Protein AF-A0A9P7ERH2-F1 (afdb_monomer_lite)

pLDDT: mean 79.1, std 17.91, range [38.22, 98.12]

Organism: NCBI:txid1912936

Sequence (183 aa):
GGSIPGDANPWKPIPLERFTVYRVSDDQHVIIDREDRRDPEVTVPTSLLLSPRFQLANWYAAKSWRTSGPGPSTHETLEKETLDMQTPLATRVEQLLTQRGRYPGDHPDYGQRNRFECMHHSNGTYEIRDHVREFNVIVPVNLLLNEKFRLAKWYEKQLQRAHNELCERLQGGMEETNILRSL

Secondary structure (DSSP, 8-state):
-PPPTT-S-TTSPPPTTSEEEEE-SSSEEEEEESS-TTPPPEEEEHHHHT-TT--HHHHHHHHHHHHH---S---S---S-------HHHHHHHHHHHHT-PPTT--TTS--TT-EEEEEETTTEEEEEETTTTEEEEEEHHHHT-TT--HHHHHHHHHHHHHHHHHHHHHHHHHHHHHTT--

Structure (mmCIF, N/CA/C/O backbone):
data_AF-A0A9P7ERH2-F1
#
_entry.id   AF-A0A9P7ERH2-F1
#
loop_
_atom_site.group_PDB
_atom_site.id
_atom_site.type_symbol
_atom_site.label_atom_id
_atom_site.label_alt_id
_atom_site.label_comp_id
_atom_site.label_asym_id
_atom_site.label_entity_id
_atom_site.label_seq_id
_atom_site.pdbx_PDB_ins_code
_atom_site.Cartn_x
_atom_site.Cartn_y
_atom_site.Cartn_z
_atom_site.occupancy
_atom_site.B_iso_or_equiv
_atom_site.auth_seq_id
_atom_site.auth_comp_id
_atom_site.auth_asym_id
_atom_site.auth_atom_id
_atom_site.pdbx_PDB_model_num
ATOM 1 N N . GLY A 1 1 ? 8.611 15.083 -9.528 1.00 38.22 1 GLY A N 1
ATOM 2 C CA . GLY A 1 1 ? 8.099 14.239 -10.627 1.00 38.22 1 GLY A CA 1
ATOM 3 C C . GLY A 1 1 ? 9.182 14.173 -11.669 1.00 38.22 1 GLY A C 1
ATOM 4 O O . GLY A 1 1 ? 9.401 15.177 -12.325 1.00 38.22 1 GLY A O 1
ATOM 5 N N . GLY A 1 2 ? 9.938 13.076 -11.702 1.00 42.16 2 GLY A N 1
ATOM 6 C CA . GLY A 1 2 ? 11.129 12.964 -12.544 1.00 42.16 2 GLY A CA 1
ATOM 7 C C . GLY A 1 2 ? 10.798 12.580 -13.983 1.00 42.16 2 GLY A C 1
ATOM 8 O O . GLY A 1 2 ? 9.784 11.933 -14.243 1.00 42.16 2 GLY A O 1
ATOM 9 N N . SER A 1 3 ? 11.665 12.986 -14.902 1.00 46.81 3 SER A N 1
ATOM 10 C CA . SER A 1 3 ? 11.598 12.662 -16.329 1.00 46.81 3 SER A CA 1
ATOM 11 C C . SER A 1 3 ? 12.395 11.393 -16.629 1.00 46.81 3 SER A C 1
ATOM 13 O O . SER A 1 3 ? 13.421 11.147 -15.992 1.00 46.81 3 SER A O 1
ATOM 15 N N . ILE A 1 4 ? 11.958 10.592 -17.606 1.00 57.31 4 ILE A N 1
ATOM 16 C CA . ILE A 1 4 ? 12.697 9.397 -18.036 1.00 57.31 4 ILE A CA 1
ATOM 17 C C . ILE A 1 4 ? 13.608 9.755 -19.224 1.00 57.31 4 ILE A C 1
ATOM 19 O O . ILE A 1 4 ? 13.158 10.431 -20.154 1.00 57.31 4 ILE A O 1
ATOM 23 N N . PRO A 1 5 ? 14.885 9.321 -19.225 1.00 50.97 5 PRO A N 1
ATOM 24 C CA . PRO A 1 5 ? 15.784 9.528 -20.357 1.00 50.97 5 PRO A CA 1
ATOM 25 C C . PRO A 1 5 ? 15.194 8.975 -21.664 1.00 50.97 5 PRO A C 1
ATOM 27 O O . PRO A 1 5 ? 14.831 7.804 -21.725 1.00 50.97 5 PRO A O 1
ATOM 30 N N . GLY A 1 6 ? 15.134 9.806 -22.711 1.00 53.72 6 GLY A N 1
ATOM 31 C CA . GLY A 1 6 ? 14.570 9.449 -24.024 1.00 53.72 6 GLY A CA 1
ATOM 32 C C . GLY A 1 6 ? 13.244 10.139 -24.363 1.00 53.72 6 GLY A C 1
ATOM 33 O O . GLY A 1 6 ? 12.846 10.145 -25.528 1.00 53.72 6 GLY A O 1
ATOM 34 N N . ASP A 1 7 ? 12.598 10.786 -23.391 1.00 56.91 7 ASP A N 1
ATOM 35 C CA . ASP A 1 7 ? 11.356 11.520 -23.627 1.00 56.91 7 ASP A CA 1
ATOM 36 C C . ASP A 1 7 ? 11.592 12.895 -24.255 1.00 56.91 7 ASP A C 1
ATOM 38 O O . ASP A 1 7 ? 12.442 13.672 -23.825 1.00 56.91 7 ASP A O 1
ATOM 42 N N . ALA A 1 8 ? 10.759 13.245 -25.239 1.00 56.94 8 ALA A N 1
ATOM 43 C CA . ALA A 1 8 ? 10.811 14.547 -25.905 1.00 56.94 8 ALA A CA 1
ATOM 44 C C . ALA A 1 8 ? 10.359 15.722 -25.013 1.00 56.94 8 ALA A C 1
ATOM 46 O O . ALA A 1 8 ? 10.581 16.877 -25.370 1.00 56.94 8 ALA A O 1
ATOM 47 N N . ASN A 1 9 ? 9.695 15.456 -23.881 1.00 61.28 9 ASN A N 1
ATOM 48 C CA . ASN A 1 9 ? 9.238 16.492 -22.960 1.00 61.28 9 ASN A CA 1
ATOM 49 C C . ASN A 1 9 ? 9.369 16.037 -21.493 1.00 61.28 9 ASN A C 1
ATOM 51 O O . ASN A 1 9 ? 8.534 15.254 -21.036 1.00 61.28 9 ASN A O 1
ATOM 55 N N . PRO A 1 10 ? 10.344 16.572 -20.737 1.00 56.62 10 PRO A N 1
ATOM 56 C CA . PRO A 1 10 ? 10.568 16.199 -19.342 1.00 56.62 10 PRO A CA 1
ATOM 57 C C . PRO A 1 10 ? 9.419 16.596 -18.397 1.00 56.62 10 PRO A C 1
ATOM 59 O O . PRO A 1 10 ? 9.304 16.045 -17.305 1.00 56.62 10 PRO A O 1
ATOM 62 N N . TRP A 1 11 ? 8.541 17.509 -18.819 1.00 58.59 11 TRP A N 1
ATOM 63 C CA . TRP A 1 11 ? 7.434 18.039 -18.016 1.00 58.59 11 TRP A CA 1
ATOM 64 C C . TRP A 1 11 ? 6.097 17.339 -18.270 1.00 58.59 11 TRP A C 1
ATOM 66 O O . TRP A 1 11 ? 5.083 17.692 -17.664 1.00 58.59 11 TRP A O 1
ATOM 76 N N . LYS A 1 12 ? 6.059 16.367 -19.188 1.00 58.47 12 LYS A N 1
ATOM 77 C CA . LYS A 1 12 ? 4.846 15.599 -19.464 1.00 58.47 12 LYS A CA 1
ATOM 78 C C . LYS A 1 12 ? 4.637 14.587 -18.326 1.00 58.47 12 LYS A C 1
ATOM 80 O O . LYS A 1 12 ? 5.546 13.807 -18.053 1.00 58.47 12 LYS A O 1
ATOM 85 N N . PRO A 1 13 ? 3.460 14.555 -17.672 1.00 58.00 13 PRO A N 1
ATOM 86 C CA . PRO A 1 13 ? 3.148 13.507 -16.709 1.00 58.00 13 PRO A CA 1
ATOM 87 C C . PRO A 1 13 ? 3.303 12.135 -17.366 1.00 58.00 13 PRO A C 1
ATOM 89 O O . PRO A 1 13 ? 2.737 11.904 -18.438 1.00 58.00 13 PRO A O 1
ATOM 92 N N . ILE A 1 14 ? 4.053 11.239 -16.723 1.00 61.91 14 ILE A N 1
ATOM 93 C CA . ILE A 1 14 ? 4.217 9.866 -17.201 1.00 61.91 14 ILE A CA 1
ATOM 94 C C . ILE A 1 14 ? 2.838 9.193 -17.137 1.00 61.91 14 ILE A C 1
ATOM 96 O O . ILE A 1 14 ? 2.247 9.131 -16.051 1.00 61.91 14 ILE A O 1
ATOM 100 N N . PRO A 1 15 ? 2.285 8.708 -18.263 1.00 67.44 15 PRO A N 1
ATOM 101 C CA . PRO A 1 15 ? 1.017 7.996 -18.241 1.00 67.44 15 PRO A CA 1
ATOM 102 C C . PRO A 1 15 ? 1.124 6.768 -17.331 1.00 67.44 15 PRO A C 1
ATOM 104 O O . PRO A 1 15 ? 2.070 5.992 -17.455 1.00 67.44 15 PRO A O 1
ATOM 107 N N . LEU A 1 16 ? 0.128 6.547 -16.465 1.00 61.84 16 LEU A N 1
ATOM 108 C CA . LEU A 1 16 ? 0.073 5.367 -15.583 1.00 61.84 16 LEU A CA 1
ATOM 109 C C . LEU A 1 16 ? 0.163 4.036 -16.353 1.00 61.84 16 LEU A C 1
ATOM 111 O O . LEU A 1 16 ? 0.546 3.020 -15.787 1.00 61.84 16 LEU A O 1
ATOM 115 N N . GLU A 1 17 ? -0.181 4.049 -17.641 1.00 70.81 17 GLU A N 1
ATOM 116 C CA . GLU A 1 17 ? -0.191 2.882 -18.527 1.00 70.81 17 GLU A CA 1
ATOM 117 C C . GLU A 1 17 ? 1.066 2.752 -19.395 1.00 70.81 17 GLU A C 1
ATOM 119 O O . GLU A 1 17 ? 1.120 1.869 -20.253 1.00 70.81 17 GLU A O 1
ATOM 124 N N . ARG A 1 18 ? 2.067 3.625 -19.214 1.00 78.06 18 ARG A N 1
ATOM 125 C CA . ARG A 1 18 ? 3.281 3.593 -20.033 1.00 78.06 18 ARG A CA 1
ATOM 126 C C . ARG A 1 18 ? 4.011 2.269 -19.873 1.00 78.06 18 ARG A C 1
ATOM 128 O O . ARG A 1 18 ? 4.296 1.614 -20.866 1.00 78.06 18 ARG A O 1
ATOM 135 N N . PHE A 1 19 ? 4.265 1.850 -18.640 1.00 83.19 19 PHE A N 1
ATOM 136 C CA . PHE A 1 19 ? 4.932 0.581 -18.385 1.00 83.19 19 PHE A CA 1
ATOM 137 C C . PHE A 1 19 ? 3.912 -0.514 -18.106 1.00 83.19 19 PHE A C 1
ATOM 139 O O . PHE A 1 19 ? 3.033 -0.371 -17.260 1.00 83.19 19 PHE A O 1
ATOM 146 N N . THR A 1 20 ? 4.045 -1.638 -18.803 1.00 83.00 20 THR A N 1
ATOM 147 C CA . THR A 1 20 ? 3.324 -2.872 -18.479 1.00 83.00 20 THR A CA 1
ATOM 148 C C . THR A 1 20 ? 4.315 -3.909 -17.994 1.00 83.00 20 THR A C 1
ATOM 150 O O . THR A 1 20 ? 5.326 -4.141 -18.649 1.00 83.00 20 THR A O 1
ATOM 153 N N . VAL A 1 21 ? 4.002 -4.559 -16.875 1.00 87.88 21 VAL A N 1
ATOM 154 C CA . VAL A 1 21 ? 4.757 -5.711 -16.380 1.00 87.88 21 VAL A CA 1
ATOM 155 C C . VAL A 1 21 ? 3.835 -6.919 -16.339 1.00 87.88 21 VAL A C 1
ATOM 157 O O . VAL A 1 21 ? 2.752 -6.847 -15.760 1.00 87.88 21 VAL A O 1
ATOM 160 N N . TYR A 1 22 ? 4.252 -8.033 -16.933 1.00 88.00 22 TYR A N 1
ATOM 161 C CA . TYR A 1 22 ? 3.541 -9.307 -16.827 1.00 88.00 22 TYR A CA 1
ATOM 162 C C . TYR A 1 22 ? 4.512 -10.467 -16.657 1.00 88.00 22 TYR A C 1
ATOM 164 O O . TYR A 1 22 ? 5.679 -10.407 -17.038 1.00 88.00 22 TYR A O 1
ATOM 172 N N . ARG A 1 23 ? 4.025 -11.534 -16.031 1.00 91.62 23 ARG A N 1
ATOM 173 C CA . ARG A 1 23 ? 4.793 -12.751 -15.778 1.00 91.62 23 ARG A CA 1
ATOM 174 C C . ARG A 1 23 ? 4.784 -13.631 -17.029 1.00 91.62 23 ARG A C 1
ATOM 176 O O . ARG A 1 23 ? 3.718 -13.852 -17.595 1.00 91.62 23 ARG A O 1
ATOM 183 N N . VAL A 1 24 ? 5.949 -14.137 -17.434 1.00 92.44 24 VAL A N 1
ATOM 184 C CA . VAL A 1 24 ? 6.092 -15.038 -18.601 1.00 92.44 24 VAL A CA 1
ATOM 185 C C . VAL A 1 24 ? 6.497 -16.460 -18.221 1.00 92.44 24 VAL A C 1
ATOM 187 O O . VAL A 1 24 ? 6.238 -17.395 -18.971 1.00 92.44 24 VAL A O 1
ATOM 190 N N . SER A 1 25 ? 7.086 -16.639 -17.040 1.00 92.88 25 SER A N 1
ATOM 191 C CA . SER A 1 25 ? 7.422 -17.942 -16.463 1.00 92.88 25 SER A CA 1
ATOM 192 C C . SER A 1 25 ? 7.397 -17.862 -14.939 1.00 92.88 25 SER A C 1
ATOM 194 O O . SER A 1 25 ? 7.119 -16.809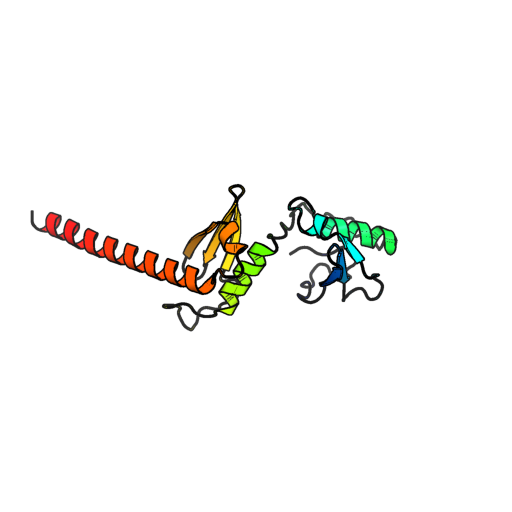 -14.352 1.00 92.88 25 SER A O 1
ATOM 196 N N . ASP A 1 26 ? 7.716 -18.967 -14.263 1.00 92.44 26 ASP A N 1
ATOM 197 C CA . ASP A 1 26 ? 7.737 -18.951 -12.808 1.00 92.44 26 ASP A CA 1
ATOM 198 C C . ASP A 1 26 ? 8.775 -17.987 -12.219 1.00 92.44 26 ASP A C 1
ATOM 200 O O . ASP A 1 26 ? 8.547 -17.377 -11.171 1.00 92.44 26 ASP A O 1
ATOM 204 N N . ASP A 1 27 ? 9.866 -17.789 -12.941 1.00 95.12 27 ASP A N 1
ATOM 205 C CA . ASP A 1 27 ? 11.068 -17.083 -12.531 1.00 95.12 27 ASP A CA 1
ATOM 206 C C . ASP A 1 27 ? 11.351 -15.815 -13.352 1.00 95.12 27 ASP A C 1
ATOM 208 O O . ASP A 1 27 ? 12.367 -15.160 -13.109 1.00 95.12 27 ASP A O 1
ATOM 212 N N . GLN A 1 28 ? 10.464 -15.426 -14.277 1.00 94.25 28 GLN A N 1
ATOM 213 C CA . GLN A 1 28 ? 10.667 -14.263 -15.145 1.00 94.25 28 GLN A CA 1
ATOM 214 C C . GLN A 1 28 ? 9.412 -13.414 -15.361 1.00 94.25 28 GLN A C 1
ATOM 216 O O . GLN A 1 28 ? 8.283 -13.901 -15.471 1.00 94.25 28 GLN A O 1
ATOM 221 N N . HIS A 1 29 ? 9.653 -12.113 -15.494 1.00 93.75 29 HIS A N 1
ATOM 222 C CA . HIS A 1 29 ? 8.680 -11.105 -15.894 1.00 93.75 29 HIS A CA 1
ATOM 223 C C . HIS A 1 29 ? 9.191 -10.352 -17.121 1.00 93.75 29 HIS A C 1
ATOM 225 O O . HIS A 1 29 ? 10.398 -10.222 -17.315 1.00 93.75 29 HIS A O 1
ATOM 231 N N . VAL A 1 30 ? 8.274 -9.842 -17.932 1.00 90.62 30 VAL A N 1
ATOM 232 C CA . VAL A 1 30 ? 8.554 -8.942 -19.051 1.00 90.62 30 VAL A CA 1
ATOM 233 C C . VAL A 1 30 ? 8.039 -7.555 -18.711 1.00 90.62 30 VAL A C 1
ATOM 235 O O . VAL A 1 30 ? 6.947 -7.410 -18.162 1.00 90.62 30 VAL A O 1
ATOM 238 N N . ILE A 1 31 ? 8.851 -6.552 -19.031 1.00 89.69 31 ILE A N 1
ATOM 239 C CA . ILE A 1 31 ? 8.532 -5.131 -18.933 1.00 89.69 31 ILE A CA 1
ATOM 240 C C . ILE A 1 31 ? 8.449 -4.572 -20.352 1.00 89.69 31 ILE A C 1
ATOM 242 O O . ILE A 1 31 ? 9.346 -4.811 -21.160 1.00 89.69 31 ILE A O 1
ATOM 246 N N . ILE A 1 32 ? 7.380 -3.833 -20.634 1.00 84.69 32 ILE A N 1
ATOM 247 C CA . ILE A 1 32 ? 7.155 -3.138 -21.904 1.00 84.69 32 ILE A CA 1
ATOM 248 C C . ILE A 1 32 ? 6.944 -1.653 -21.620 1.00 84.69 32 ILE A C 1
ATOM 250 O O . ILE A 1 32 ? 6.021 -1.319 -20.873 1.00 84.69 32 ILE A O 1
ATOM 254 N N . ASP A 1 33 ? 7.738 -0.782 -22.246 1.00 83.00 33 ASP A N 1
ATOM 255 C CA . ASP A 1 33 ? 7.422 0.642 -22.403 1.00 83.00 33 ASP A CA 1
ATOM 256 C C . ASP A 1 33 ? 6.522 0.827 -23.637 1.00 83.00 33 ASP A C 1
ATOM 258 O O . ASP A 1 33 ? 6.929 0.623 -24.777 1.00 83.00 33 ASP A O 1
ATOM 262 N N . ARG A 1 34 ? 5.257 1.188 -23.418 1.00 76.12 34 ARG A N 1
ATOM 263 C CA . ARG A 1 34 ? 4.267 1.396 -24.482 1.00 76.12 34 ARG A CA 1
ATOM 264 C C . ARG A 1 34 ? 4.446 2.716 -25.230 1.00 76.12 34 ARG A C 1
ATOM 266 O O . ARG A 1 34 ? 3.846 2.869 -26.297 1.00 76.12 34 ARG A O 1
ATOM 273 N N . GLU A 1 35 ? 5.195 3.677 -24.688 1.00 73.12 35 GLU A N 1
ATOM 274 C CA . GLU A 1 35 ? 5.476 4.933 -25.393 1.00 73.12 35 GLU A CA 1
ATOM 275 C C . GLU A 1 35 ? 6.634 4.775 -26.387 1.00 73.12 35 GLU A C 1
ATOM 277 O O . GLU A 1 35 ? 6.567 5.357 -27.475 1.00 73.12 35 GLU A O 1
ATOM 282 N N . ASP A 1 36 ? 7.640 3.944 -26.093 1.00 68.81 36 ASP A N 1
ATOM 283 C CA . ASP A 1 36 ? 8.718 3.658 -27.044 1.00 68.81 36 ASP A CA 1
ATOM 284 C C . ASP A 1 36 ? 8.438 2.389 -27.860 1.00 68.81 36 ASP A C 1
ATOM 286 O O . ASP A 1 36 ? 8.794 1.272 -27.503 1.00 68.81 36 ASP A O 1
ATOM 290 N N . ARG A 1 37 ? 7.840 2.575 -29.043 1.00 60.94 37 ARG A N 1
ATOM 291 C CA . ARG A 1 37 ? 7.555 1.490 -30.006 1.00 60.94 37 ARG A CA 1
ATOM 292 C C . ARG A 1 37 ? 8.795 0.727 -30.489 1.00 60.94 37 ARG A C 1
ATOM 294 O O . ARG A 1 37 ? 8.641 -0.262 -31.204 1.00 60.94 37 ARG A O 1
ATOM 301 N N . ARG A 1 38 ? 10.001 1.221 -30.197 1.00 62.97 38 ARG A N 1
ATOM 302 C CA . ARG A 1 38 ? 11.270 0.573 -30.549 1.00 62.97 38 ARG A CA 1
ATOM 303 C C . ARG A 1 38 ? 11.846 -0.240 -29.396 1.00 62.97 38 ARG A C 1
ATOM 305 O O . ARG A 1 38 ? 12.837 -0.932 -29.618 1.00 62.97 38 ARG A O 1
ATOM 312 N N . ASP A 1 39 ? 11.260 -0.152 -28.205 1.00 66.69 39 ASP A N 1
ATOM 313 C CA . ASP A 1 39 ? 11.778 -0.832 -27.028 1.00 66.69 39 ASP A CA 1
ATOM 314 C C . ASP A 1 39 ? 11.490 -2.338 -27.132 1.00 66.69 39 ASP A C 1
ATOM 316 O O . ASP A 1 39 ? 10.325 -2.740 -27.250 1.00 66.69 39 ASP A O 1
ATOM 320 N N . PRO A 1 40 ? 12.523 -3.197 -27.164 1.00 69.62 40 PRO A N 1
ATOM 321 C CA . PRO A 1 40 ? 12.310 -4.635 -27.126 1.00 69.62 40 PRO A CA 1
ATOM 322 C C . PRO A 1 40 ? 11.672 -5.042 -25.795 1.00 69.62 40 PRO A C 1
ATOM 324 O O . PRO A 1 40 ? 11.993 -4.486 -24.751 1.00 69.62 40 PRO A O 1
ATOM 327 N N . GLU A 1 41 ? 10.822 -6.070 -25.808 1.00 83.56 41 GLU A N 1
ATOM 328 C CA . GLU A 1 41 ? 10.298 -6.672 -24.578 1.00 83.56 41 GLU A CA 1
ATOM 329 C C . GLU A 1 41 ? 11.450 -7.044 -23.628 1.00 83.56 41 GLU A C 1
ATOM 331 O O . GLU A 1 41 ? 12.309 -7.877 -23.941 1.00 83.56 41 GLU A O 1
ATOM 336 N N . VAL A 1 42 ? 11.495 -6.408 -22.454 1.00 87.69 42 VAL A N 1
ATOM 337 C CA . VAL A 1 42 ? 12.622 -6.544 -21.536 1.00 87.69 42 VAL A CA 1
ATOM 338 C C . VAL A 1 42 ? 12.313 -7.592 -20.474 1.00 87.69 42 VAL A C 1
ATOM 340 O O . VAL A 1 42 ? 11.570 -7.338 -19.528 1.00 87.69 42 VAL A O 1
ATOM 343 N N . THR A 1 43 ? 12.962 -8.754 -20.557 1.00 90.81 43 THR A N 1
ATOM 344 C CA . THR A 1 43 ? 12.851 -9.784 -19.513 1.00 90.81 43 THR A CA 1
ATOM 345 C C . THR A 1 43 ? 13.702 -9.451 -18.282 1.00 90.81 43 THR A C 1
ATOM 347 O O . THR A 1 43 ? 14.886 -9.102 -18.406 1.00 90.81 43 THR A O 1
ATOM 350 N N . VAL A 1 44 ? 13.115 -9.608 -17.094 1.00 93.12 44 VAL A N 1
ATOM 351 C CA . VAL A 1 44 ? 13.739 -9.464 -15.773 1.00 93.12 44 VAL A CA 1
ATOM 352 C C . VAL A 1 44 ? 13.438 -10.694 -14.896 1.00 93.12 44 VAL A C 1
ATOM 354 O O . VAL A 1 44 ? 12.288 -11.134 -14.820 1.00 93.12 44 VAL A O 1
ATOM 357 N N . PRO A 1 45 ? 14.443 -11.270 -14.209 1.00 94.25 45 PRO A N 1
ATOM 358 C CA . PRO A 1 45 ? 14.215 -12.337 -13.242 1.00 94.25 45 PRO A CA 1
ATOM 359 C C . PRO A 1 45 ? 13.337 -11.891 -12.067 1.00 94.25 45 PRO A C 1
ATOM 361 O O . PRO A 1 45 ? 13.562 -10.834 -11.473 1.00 94.25 45 PRO A O 1
ATOM 364 N N . THR A 1 46 ? 12.400 -12.745 -11.658 1.00 90.62 46 THR A N 1
ATOM 365 C CA . THR A 1 46 ? 11.540 -12.528 -10.483 1.00 90.62 46 THR A CA 1
ATOM 366 C C . THR A 1 46 ? 12.364 -12.301 -9.214 1.00 90.62 46 THR A C 1
ATOM 368 O O . THR A 1 46 ? 12.016 -11.458 -8.395 1.00 90.62 46 THR A O 1
ATOM 371 N N . SER A 1 47 ? 13.498 -12.990 -9.063 1.00 91.69 47 SER A N 1
ATOM 372 C CA . SER A 1 47 ? 14.390 -12.831 -7.906 1.00 91.69 47 SER A CA 1
ATOM 373 C C . SER A 1 47 ? 14.950 -11.412 -7.757 1.00 91.69 47 SER A C 1
ATOM 375 O O . SER A 1 47 ? 15.143 -10.953 -6.633 1.00 91.69 47 SER A O 1
ATOM 377 N N . LEU A 1 48 ? 15.171 -10.695 -8.866 1.00 89.94 48 LEU A N 1
ATOM 378 C CA . LEU A 1 48 ? 15.581 -9.292 -8.826 1.00 89.94 48 LEU A CA 1
ATOM 379 C C . LEU A 1 48 ? 14.417 -8.397 -8.409 1.00 89.94 48 LEU A C 1
ATOM 381 O O . LEU A 1 48 ? 14.601 -7.554 -7.540 1.00 89.94 48 LEU A O 1
ATOM 385 N N . LEU A 1 49 ? 13.214 -8.621 -8.946 1.00 86.88 49 LEU A N 1
ATOM 386 C CA . LEU A 1 49 ? 12.019 -7.856 -8.564 1.00 86.88 49 LEU A CA 1
ATOM 387 C C . LEU A 1 49 ? 11.648 -8.013 -7.084 1.00 86.88 49 LEU A C 1
ATOM 389 O O . LEU A 1 49 ? 11.097 -7.094 -6.485 1.00 86.88 49 LEU A O 1
ATOM 393 N N . LEU A 1 50 ? 11.963 -9.163 -6.487 1.00 82.38 50 LEU A N 1
ATOM 394 C CA . LEU A 1 50 ? 11.752 -9.418 -5.061 1.00 82.38 50 LEU A CA 1
ATOM 395 C C . LEU A 1 50 ? 12.851 -8.827 -4.167 1.00 82.38 50 LEU A C 1
ATOM 397 O O . LEU A 1 50 ? 12.693 -8.802 -2.947 1.00 82.38 50 LEU A O 1
ATOM 401 N N . SER A 1 51 ? 13.966 -8.365 -4.737 1.00 84.06 51 SER A N 1
ATOM 402 C CA . SER A 1 51 ? 15.064 -7.778 -3.976 1.00 84.06 51 SER A CA 1
ATOM 403 C C . SER A 1 51 ? 14.780 -6.301 -3.681 1.00 84.06 51 SER A C 1
ATOM 405 O O . SER A 1 51 ? 14.750 -5.495 -4.610 1.00 84.06 51 SER A O 1
ATOM 407 N N . PRO A 1 52 ? 14.692 -5.877 -2.405 1.00 78.75 52 PRO A N 1
ATOM 408 C CA . PRO A 1 52 ? 14.471 -4.469 -2.057 1.00 78.75 52 PRO A CA 1
ATOM 409 C C . PRO A 1 52 ? 15.615 -3.544 -2.490 1.00 78.75 52 PRO A C 1
ATOM 411 O O . PRO A 1 52 ? 15.467 -2.329 -2.516 1.00 78.75 52 PRO A O 1
ATOM 414 N N . ARG A 1 53 ? 16.788 -4.112 -2.796 1.00 80.31 53 ARG A N 1
ATOM 415 C CA . ARG A 1 53 ? 17.959 -3.364 -3.277 1.00 80.31 53 ARG A CA 1
ATOM 416 C C . ARG A 1 53 ? 17.969 -3.199 -4.794 1.00 80.31 53 ARG A C 1
ATOM 418 O O . ARG A 1 53 ? 18.844 -2.516 -5.321 1.00 80.31 53 ARG A O 1
ATOM 425 N N . PHE A 1 54 ? 17.058 -3.857 -5.504 1.00 84.75 54 PHE A N 1
ATOM 426 C CA . PHE A 1 54 ? 16.998 -3.789 -6.951 1.00 84.75 54 PHE A CA 1
ATOM 427 C C . PHE A 1 54 ? 16.275 -2.518 -7.396 1.00 84.75 54 PHE A C 1
ATOM 429 O O . PHE A 1 54 ? 15.062 -2.377 -7.268 1.00 84.75 54 PHE A O 1
ATOM 436 N N . GLN A 1 55 ? 17.040 -1.580 -7.948 1.00 80.62 55 GLN A N 1
ATOM 437 C CA . GLN A 1 55 ? 16.517 -0.329 -8.487 1.00 80.62 55 GLN A CA 1
ATOM 438 C C . GLN A 1 55 ? 16.057 -0.552 -9.928 1.00 80.62 55 GLN A C 1
ATOM 440 O O . GLN A 1 55 ? 16.810 -0.310 -10.874 1.00 80.62 55 GLN A O 1
ATOM 445 N N . LEU A 1 56 ? 14.827 -1.048 -10.090 1.00 83.69 56 LEU A N 1
ATOM 446 C CA . LEU A 1 56 ? 14.291 -1.441 -11.394 1.00 83.69 56 LEU A CA 1
ATOM 447 C C . LEU A 1 56 ? 14.381 -0.316 -12.437 1.00 83.69 56 LEU A C 1
ATOM 449 O O . LEU A 1 56 ? 14.794 -0.585 -13.558 1.00 83.69 56 LEU A O 1
ATOM 453 N N . ALA A 1 57 ? 14.069 0.929 -12.065 1.00 78.62 57 ALA A N 1
ATOM 454 C CA . ALA A 1 57 ? 14.154 2.076 -12.972 1.00 78.62 57 ALA A CA 1
ATOM 455 C C . ALA A 1 57 ? 15.581 2.290 -13.514 1.00 78.62 57 ALA A C 1
ATOM 457 O O . ALA A 1 57 ? 15.776 2.415 -14.720 1.00 78.62 57 ALA A O 1
ATOM 458 N N . ASN A 1 58 ? 16.592 2.242 -12.638 1.00 79.06 58 ASN A N 1
ATOM 459 C CA . ASN A 1 58 ? 17.997 2.398 -13.028 1.00 79.06 58 ASN A CA 1
ATOM 460 C C . ASN A 1 58 ? 18.483 1.229 -13.886 1.00 79.06 58 ASN A C 1
ATOM 462 O O . ASN A 1 58 ? 19.198 1.427 -14.867 1.00 79.06 58 ASN A O 1
ATOM 466 N N . TRP A 1 59 ? 18.078 0.007 -13.535 1.00 86.38 59 TRP A N 1
ATOM 467 C CA . TRP A 1 59 ? 18.382 -1.174 -14.334 1.00 86.38 59 TRP A 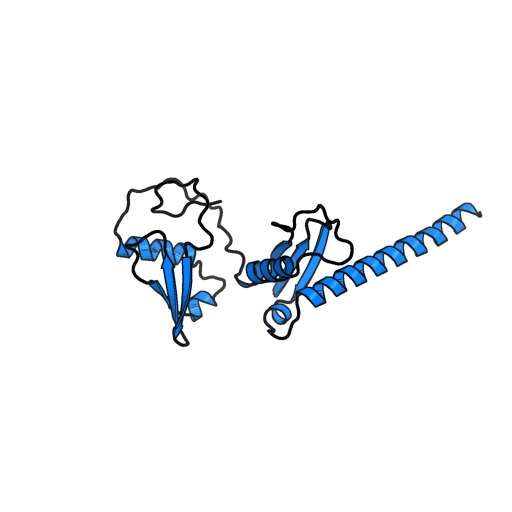CA 1
ATOM 468 C C . TRP A 1 59 ? 17.746 -1.095 -15.726 1.00 86.38 59 TRP A C 1
ATOM 470 O O . TRP A 1 59 ? 18.423 -1.380 -16.713 1.00 86.38 59 TRP A O 1
ATOM 480 N N . TYR A 1 60 ? 16.479 -0.680 -15.805 1.00 84.38 60 TYR A N 1
ATOM 481 C CA . TYR A 1 60 ? 15.742 -0.534 -17.056 1.00 84.38 60 TYR A CA 1
ATOM 482 C C . TYR A 1 60 ? 16.395 0.526 -17.941 1.00 84.38 60 TYR A C 1
ATOM 484 O O . TYR A 1 60 ? 16.798 0.210 -19.052 1.00 84.38 60 TYR A O 1
ATOM 492 N N . ALA A 1 61 ? 16.640 1.728 -17.411 1.00 77.06 61 ALA A N 1
ATOM 493 C CA . ALA A 1 61 ? 17.319 2.803 -18.135 1.00 77.06 61 ALA A CA 1
ATOM 494 C C . ALA A 1 61 ? 18.702 2.372 -18.657 1.00 77.06 61 ALA A C 1
ATOM 496 O O . ALA A 1 61 ? 19.039 2.606 -19.818 1.00 77.06 61 ALA A O 1
ATOM 497 N N . ALA A 1 62 ? 19.494 1.679 -17.830 1.00 79.31 62 ALA A N 1
ATOM 498 C CA . ALA A 1 62 ? 20.793 1.153 -18.242 1.00 79.31 62 ALA A CA 1
ATOM 499 C C . ALA A 1 62 ? 20.681 0.071 -19.329 1.00 79.31 62 ALA A C 1
ATOM 501 O O . ALA A 1 62 ? 21.582 -0.061 -20.161 1.00 79.31 62 ALA A O 1
ATOM 502 N N . LYS A 1 63 ? 19.602 -0.720 -19.323 1.00 80.50 63 LYS A N 1
ATOM 503 C CA . LYS A 1 63 ? 19.342 -1.755 -20.327 1.00 80.50 63 LYS A CA 1
ATOM 504 C C . LYS A 1 63 ? 18.866 -1.141 -21.644 1.00 80.50 63 LYS A C 1
ATOM 506 O O . LYS A 1 63 ? 19.476 -1.449 -22.665 1.00 80.50 63 LYS A O 1
ATOM 511 N N . SER A 1 64 ? 17.908 -0.214 -21.606 1.00 73.44 64 SER A N 1
ATOM 512 C CA . SER A 1 64 ? 17.414 0.531 -22.772 1.00 73.44 64 SER A CA 1
ATOM 513 C C . SER A 1 64 ? 18.529 1.335 -23.456 1.00 73.44 64 SER A C 1
ATOM 515 O O . SER A 1 64 ? 18.623 1.351 -24.681 1.00 73.44 64 SER A O 1
ATOM 517 N N . TRP A 1 65 ? 19.459 1.916 -22.685 1.00 70.75 65 TRP A N 1
ATOM 518 C CA . TRP A 1 65 ? 20.647 2.587 -23.234 1.00 70.75 65 TRP A CA 1
ATOM 519 C C . TRP A 1 65 ? 21.538 1.650 -24.065 1.00 70.75 65 TRP A C 1
ATOM 521 O O . TRP A 1 65 ? 22.085 2.037 -25.097 1.00 70.75 65 TRP A O 1
ATOM 531 N N . ARG A 1 66 ? 21.703 0.397 -23.623 1.00 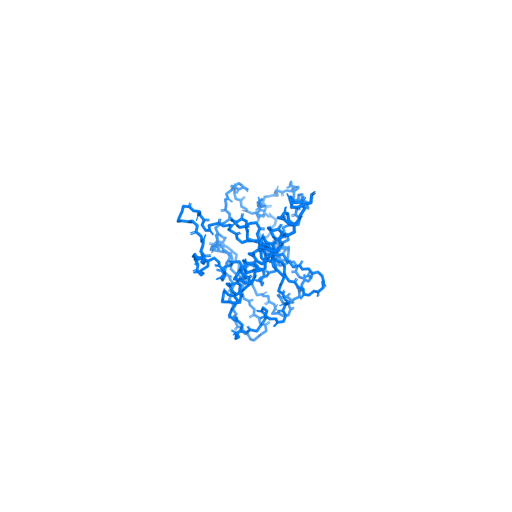71.12 66 ARG A N 1
ATOM 532 C CA . ARG A 1 66 ? 22.546 -0.589 -24.318 1.00 71.12 66 ARG A CA 1
ATOM 533 C C . ARG A 1 66 ? 21.899 -1.114 -25.596 1.00 71.12 66 ARG A C 1
ATOM 535 O O . ARG A 1 66 ? 22.627 -1.462 -26.519 1.00 71.12 66 ARG A O 1
ATOM 542 N N . THR A 1 67 ? 20.571 -1.202 -25.640 1.00 68.69 67 THR A N 1
ATOM 543 C CA . THR A 1 67 ? 19.827 -1.721 -26.797 1.00 68.69 67 THR A CA 1
ATOM 544 C C . THR A 1 67 ? 19.582 -0.664 -27.868 1.00 68.69 67 THR A C 1
ATOM 546 O O . THR A 1 67 ? 19.671 -0.985 -29.049 1.00 68.69 67 THR A O 1
ATOM 549 N N . SER A 1 68 ? 19.327 0.587 -27.480 1.00 65.12 68 SER A N 1
ATOM 550 C CA . SER A 1 68 ? 18.936 1.656 -28.413 1.00 65.12 68 SER A CA 1
ATOM 551 C C . SER A 1 68 ? 20.094 2.577 -28.832 1.00 65.12 68 SER A C 1
ATOM 553 O O . SER A 1 68 ? 19.923 3.420 -29.713 1.00 65.12 68 SER A O 1
ATOM 555 N N . GLY A 1 69 ? 21.284 2.399 -28.242 1.00 58.88 69 GLY A N 1
ATOM 556 C CA . GLY A 1 69 ? 22.438 3.284 -28.427 1.00 58.88 69 GLY A CA 1
ATOM 557 C C . GLY A 1 69 ? 22.303 4.603 -27.648 1.00 58.88 69 GLY A C 1
ATOM 558 O O . GLY A 1 69 ? 21.271 4.853 -27.023 1.00 58.88 69 GLY A O 1
ATOM 559 N N . PRO A 1 70 ? 23.339 5.463 -27.650 1.00 56.62 70 PRO A N 1
ATOM 560 C CA . PRO A 1 70 ? 23.277 6.760 -26.985 1.00 56.62 70 PRO A CA 1
ATOM 561 C C . PRO A 1 70 ? 22.246 7.658 -27.684 1.00 56.62 70 PRO A C 1
ATOM 563 O O . PRO A 1 70 ? 22.506 8.211 -28.752 1.00 56.62 70 PRO A O 1
ATOM 566 N N . GLY A 1 71 ? 21.059 7.791 -27.090 1.00 54.97 71 GLY A N 1
ATOM 567 C CA . GLY A 1 71 ? 20.080 8.806 -27.479 1.00 54.97 71 GLY A CA 1
ATOM 568 C C . GLY A 1 71 ? 20.600 10.224 -27.195 1.00 54.97 71 GLY A C 1
ATOM 569 O O . GLY A 1 71 ? 21.593 10.370 -26.475 1.00 54.97 71 GLY A O 1
ATOM 570 N N . PRO A 1 72 ? 19.957 11.277 -27.745 1.00 48.84 72 PRO A N 1
ATOM 571 C CA . PRO A 1 72 ? 20.356 12.655 -27.495 1.00 48.84 72 PRO A CA 1
ATOM 572 C C . PRO A 1 72 ? 20.389 12.900 -25.989 1.00 48.84 72 PRO A C 1
ATOM 574 O O . PRO A 1 72 ? 19.393 12.790 -25.279 1.00 48.84 72 PRO A O 1
ATOM 577 N N . SER A 1 73 ? 21.598 13.147 -25.517 1.00 48.22 73 SER A N 1
ATOM 578 C CA . SER A 1 73 ? 21.972 13.226 -24.122 1.00 48.22 73 SER A CA 1
ATOM 579 C C . SER A 1 73 ? 21.298 14.411 -23.441 1.00 48.22 73 SER A C 1
ATOM 581 O O . SER A 1 73 ? 21.766 15.539 -23.571 1.00 48.22 73 SER A O 1
ATOM 583 N N . THR A 1 74 ? 20.282 14.157 -22.621 1.00 45.94 74 THR A N 1
ATOM 584 C CA . THR A 1 74 ? 20.017 15.000 -21.450 1.00 45.94 74 THR A CA 1
ATOM 585 C C . THR A 1 74 ? 20.898 14.487 -20.318 1.00 45.94 74 THR A C 1
ATOM 587 O O . THR A 1 74 ? 20.468 13.765 -19.425 1.00 45.94 74 THR A O 1
ATOM 590 N N . HIS A 1 75 ? 22.183 14.829 -20.415 1.00 41.28 75 HIS A N 1
ATOM 591 C CA . HIS A 1 75 ? 23.177 14.666 -19.352 1.00 41.28 75 HIS A CA 1
ATOM 592 C C . HIS A 1 75 ? 23.035 15.760 -18.273 1.00 41.28 75 HIS A C 1
ATOM 594 O O . HIS A 1 75 ? 23.940 15.957 -17.464 1.00 41.28 75 HIS A O 1
ATOM 600 N N . GLU A 1 76 ? 21.913 16.483 -18.266 1.00 42.88 76 GLU A N 1
ATOM 601 C CA . GLU A 1 76 ? 21.518 17.363 -17.178 1.00 42.88 76 GLU A CA 1
ATOM 602 C C . GLU A 1 76 ? 20.875 16.511 -16.096 1.00 42.88 76 GLU A C 1
ATOM 604 O O . GLU A 1 76 ? 19.718 16.114 -16.176 1.00 42.88 76 GLU A O 1
ATOM 609 N N . THR A 1 77 ? 21.707 16.195 -15.108 1.00 44.25 77 THR A N 1
ATOM 610 C CA . THR A 1 77 ? 21.305 16.226 -13.708 1.00 44.25 77 THR A CA 1
ATOM 611 C C . THR A 1 77 ? 19.940 15.581 -13.452 1.00 44.25 77 THR A C 1
ATOM 613 O O . THR A 1 77 ? 18.970 16.242 -13.092 1.00 44.25 77 THR A O 1
ATOM 616 N N . LEU A 1 78 ? 19.894 14.245 -13.524 1.00 43.31 78 LEU A N 1
ATOM 617 C CA . LEU A 1 78 ? 19.125 13.496 -12.529 1.00 43.31 78 LEU A CA 1
ATOM 618 C C . LEU A 1 78 ? 19.744 13.860 -11.174 1.00 43.31 78 LEU A C 1
ATOM 620 O O . LEU A 1 78 ? 20.602 13.153 -10.637 1.00 43.31 78 LEU A O 1
ATOM 624 N N . GLU A 1 79 ? 19.387 15.043 -10.669 1.00 42.81 79 GLU A N 1
ATOM 625 C CA . GLU A 1 79 ? 19.517 15.339 -9.262 1.00 42.81 79 GLU A CA 1
ATOM 626 C C . GLU A 1 79 ? 18.900 14.154 -8.541 1.00 42.81 79 GLU A C 1
ATOM 628 O O . GLU A 1 79 ? 17.846 13.637 -8.913 1.00 42.81 79 GLU A O 1
ATOM 633 N N . LYS A 1 80 ? 19.661 13.683 -7.563 1.00 41.84 80 LYS A N 1
ATOM 634 C CA . LYS A 1 80 ? 19.393 12.574 -6.659 1.00 41.84 80 LYS A CA 1
ATOM 635 C C . LYS A 1 80 ? 18.135 12.811 -5.811 1.00 41.84 80 LYS A C 1
ATOM 637 O O . LYS A 1 80 ? 18.148 12.560 -4.612 1.00 41.84 80 LYS A O 1
ATOM 642 N N . GLU A 1 81 ? 17.022 13.216 -6.396 1.00 38.69 81 GLU A N 1
ATOM 643 C CA . GLU A 1 81 ? 15.764 12.655 -5.955 1.00 38.69 81 GLU A CA 1
ATOM 644 C C . GLU A 1 81 ? 15.817 11.206 -6.417 1.00 38.69 81 GLU A C 1
ATOM 646 O O . GLU A 1 81 ? 15.420 10.850 -7.526 1.00 38.69 81 GLU A O 1
ATOM 651 N N . THR A 1 82 ? 16.401 10.348 -5.576 1.00 38.28 82 THR A N 1
ATOM 652 C CA . THR A 1 82 ? 15.979 8.957 -5.547 1.00 38.28 82 THR A CA 1
ATOM 653 C C . THR A 1 82 ? 14.465 9.025 -5.480 1.00 38.28 82 THR A C 1
ATOM 655 O O . THR A 1 82 ? 13.913 9.308 -4.419 1.00 38.28 82 THR A O 1
ATOM 658 N N . LEU A 1 83 ? 13.812 8.860 -6.633 1.00 40.81 83 LEU A N 1
ATOM 659 C CA . LEU A 1 83 ? 12.436 8.426 -6.705 1.00 40.81 83 LEU A CA 1
ATOM 660 C C . LEU A 1 83 ? 12.486 7.100 -5.974 1.00 40.81 83 LEU A C 1
ATOM 662 O O . LEU A 1 83 ? 12.871 6.078 -6.548 1.00 40.81 83 LEU A O 1
ATOM 666 N N . ASP A 1 84 ? 12.271 7.169 -4.663 1.00 42.16 84 ASP A N 1
ATOM 667 C CA . ASP A 1 84 ? 12.090 6.000 -3.847 1.00 42.16 84 ASP A CA 1
ATOM 668 C C . ASP A 1 84 ? 10.851 5.396 -4.471 1.00 42.16 84 ASP A C 1
ATOM 670 O O . ASP A 1 84 ? 9.750 5.944 -4.361 1.00 42.16 84 ASP A O 1
ATOM 674 N N . MET A 1 85 ? 11.062 4.383 -5.314 1.00 43.66 85 MET A N 1
ATOM 675 C CA . MET A 1 85 ? 9.960 3.596 -5.804 1.00 43.66 85 MET A CA 1
ATOM 676 C C . MET A 1 85 ? 9.412 2.996 -4.529 1.00 43.66 85 MET A C 1
ATOM 678 O O . MET A 1 85 ? 9.953 2.001 -4.038 1.00 43.66 85 MET A O 1
ATOM 682 N N . GLN A 1 86 ? 8.404 3.671 -3.961 1.00 54.94 86 GLN A N 1
ATOM 683 C CA . GLN A 1 86 ? 7.607 3.156 -2.871 1.00 54.94 86 GLN A CA 1
ATOM 684 C C . GLN A 1 86 ? 7.409 1.687 -3.190 1.00 54.94 86 GLN A C 1
ATOM 686 O O . GLN A 1 86 ? 7.155 1.318 -4.345 1.00 54.94 86 GLN A O 1
ATOM 691 N N . THR A 1 87 ? 7.648 0.834 -2.202 1.00 70.00 87 THR A N 1
ATOM 692 C CA . THR A 1 87 ? 7.625 -0.598 -2.467 1.00 70.00 87 THR A CA 1
ATOM 693 C C . THR A 1 87 ? 6.297 -0.933 -3.162 1.00 70.00 87 THR A C 1
ATOM 695 O O . THR A 1 87 ? 5.268 -0.341 -2.821 1.00 70.00 87 THR A O 1
ATOM 698 N N . PRO A 1 88 ? 6.259 -1.873 -4.123 1.00 81.00 88 PRO A N 1
ATOM 699 C CA . PRO A 1 88 ? 5.009 -2.247 -4.792 1.00 81.00 88 PRO A CA 1
ATOM 700 C C . PRO A 1 88 ? 3.869 -2.551 -3.805 1.00 81.00 88 PRO A C 1
ATOM 702 O O . PRO A 1 88 ? 2.691 -2.381 -4.113 1.00 81.00 88 PRO A O 1
ATOM 705 N N . LEU A 1 89 ? 4.235 -2.963 -2.588 1.00 86.12 89 LEU A N 1
ATOM 706 C CA . LEU A 1 89 ? 3.332 -3.170 -1.472 1.00 86.12 89 LEU A CA 1
ATOM 707 C C . LEU A 1 89 ? 2.728 -1.868 -0.908 1.00 86.12 89 LEU A C 1
ATOM 709 O O . LEU A 1 89 ? 1.524 -1.853 -0.676 1.00 86.12 89 LEU A O 1
ATOM 713 N N . ALA A 1 90 ? 3.500 -0.789 -0.730 1.00 90.31 90 ALA A N 1
ATOM 714 C CA . ALA A 1 90 ? 2.983 0.525 -0.319 1.00 90.31 90 ALA A CA 1
ATOM 715 C C . ALA A 1 90 ? 1.966 1.069 -1.331 1.00 90.31 90 ALA A C 1
ATOM 717 O O . ALA A 1 90 ? 0.827 1.362 -0.966 1.00 90.31 90 ALA A O 1
ATOM 718 N N . THR A 1 91 ? 2.318 1.085 -2.619 1.00 87.44 91 THR A N 1
ATOM 719 C CA . THR A 1 91 ? 1.391 1.514 -3.678 1.00 87.44 91 THR A CA 1
ATOM 720 C C . THR A 1 91 ? 0.132 0.645 -3.694 1.00 87.44 91 THR A C 1
ATOM 722 O O . THR A 1 91 ? -0.986 1.138 -3.853 1.00 87.44 91 THR A O 1
ATOM 725 N N . ARG A 1 92 ? 0.274 -0.670 -3.476 1.00 90.69 92 ARG A N 1
ATOM 726 C CA . ARG A 1 92 ? -0.873 -1.579 -3.395 1.00 90.69 92 ARG A CA 1
ATOM 727 C C . ARG A 1 92 ? -1.770 -1.286 -2.190 1.00 90.69 92 ARG A C 1
ATOM 729 O O . ARG A 1 92 ? -2.991 -1.374 -2.323 1.00 90.69 92 ARG A O 1
ATOM 736 N N . VAL A 1 93 ? -1.195 -0.947 -1.037 1.00 95.00 93 VAL A N 1
ATOM 737 C CA . VAL A 1 93 ? -1.931 -0.532 0.168 1.00 95.00 93 VAL A CA 1
ATOM 738 C C . VAL A 1 93 ? -2.763 0.713 -0.123 1.00 95.00 93 VAL A C 1
ATOM 740 O O . VAL A 1 93 ? -3.978 0.686 0.080 1.00 95.00 93 VAL A O 1
ATOM 743 N N . GLU A 1 94 ? -2.142 1.759 -0.670 1.00 94.56 94 GLU A N 1
ATOM 744 C CA . GLU A 1 94 ? -2.814 3.015 -1.027 1.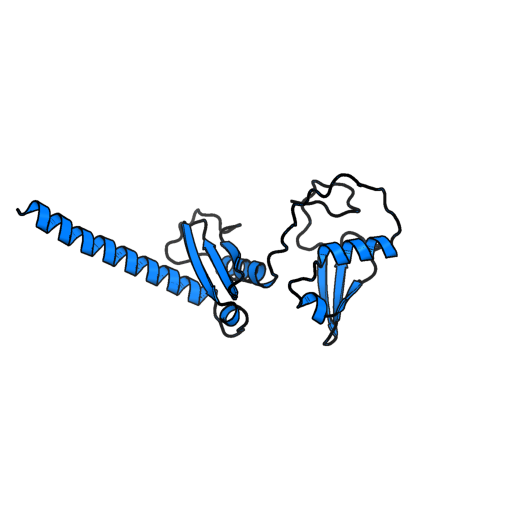00 94.56 94 GLU A CA 1
ATOM 745 C C . GLU A 1 94 ? -3.968 2.776 -2.010 1.00 94.56 94 GLU A C 1
ATOM 747 O O . GLU A 1 94 ? -5.082 3.264 -1.803 1.00 94.56 94 GLU A O 1
ATOM 752 N N . GLN A 1 95 ? -3.746 1.953 -3.041 1.00 91.44 95 GLN A N 1
ATOM 753 C CA . GLN A 1 95 ? -4.777 1.583 -4.012 1.00 91.44 95 GLN A CA 1
ATOM 754 C C . GLN A 1 95 ? -5.954 0.846 -3.370 1.00 91.44 95 GLN A C 1
ATOM 756 O O . GLN A 1 95 ? -7.104 1.165 -3.661 1.00 91.44 95 GLN A O 1
ATOM 761 N N . LEU A 1 96 ? -5.693 -0.140 -2.507 1.00 94.19 96 LEU A N 1
ATOM 762 C CA . LEU A 1 96 ? -6.744 -0.936 -1.867 1.00 94.19 96 LEU A CA 1
ATOM 763 C C . LEU A 1 96 ? -7.605 -0.096 -0.918 1.00 94.19 96 LEU A C 1
ATOM 765 O O . LEU A 1 96 ? -8.823 -0.286 -0.868 1.00 94.19 96 LEU A O 1
ATOM 769 N N . LEU A 1 97 ? -6.989 0.829 -0.180 1.00 95.94 97 LEU A N 1
ATOM 770 C CA . LEU A 1 97 ? -7.704 1.762 0.690 1.00 95.94 97 LEU A CA 1
ATOM 771 C C . LEU A 1 97 ? -8.493 2.789 -0.132 1.00 95.94 97 LEU A C 1
ATOM 773 O O . LEU A 1 97 ? -9.667 3.025 0.141 1.00 95.94 97 LEU A O 1
ATOM 777 N N . THR A 1 98 ? -7.905 3.323 -1.204 1.00 93.44 98 THR A N 1
ATOM 778 C CA . THR A 1 98 ? -8.587 4.258 -2.114 1.00 93.44 98 THR A CA 1
ATOM 779 C C . THR A 1 98 ? -9.774 3.596 -2.823 1.00 93.44 98 THR A C 1
ATOM 781 O O . THR A 1 98 ? -10.848 4.186 -2.928 1.00 93.44 98 THR A O 1
ATOM 784 N N . GLN A 1 99 ? -9.629 2.341 -3.265 1.00 92.25 99 GLN A N 1
ATOM 785 C CA . GLN A 1 99 ? -10.680 1.582 -3.953 1.00 92.25 99 GLN A CA 1
ATOM 786 C C . GLN A 1 99 ? -11.892 1.306 -3.053 1.00 92.25 99 GLN A C 1
ATOM 788 O O . GLN A 1 99 ? -13.015 1.203 -3.548 1.00 92.25 99 GLN A O 1
ATOM 793 N N . ARG A 1 100 ? -11.694 1.208 -1.731 1.00 93.12 100 ARG A N 1
ATOM 794 C CA . ARG A 1 100 ? -12.801 1.087 -0.770 1.00 93.12 100 ARG A CA 1
ATOM 795 C C . ARG A 1 100 ? -13.727 2.311 -0.798 1.00 93.12 100 ARG A C 1
ATOM 797 O O . ARG A 1 100 ? -14.898 2.177 -0.423 1.00 93.12 100 ARG A O 1
ATOM 804 N N . GLY A 1 101 ? -13.228 3.463 -1.245 1.00 89.31 101 GLY A N 1
ATOM 805 C CA . GLY A 1 101 ? -13.955 4.723 -1.297 1.00 89.31 101 GLY A CA 1
ATOM 806 C C . GLY A 1 101 ? -14.087 5.348 0.088 1.00 89.31 101 GLY A C 1
ATOM 807 O O . GLY A 1 101 ? -13.105 5.496 0.807 1.00 89.31 101 GLY A O 1
ATOM 808 N N . ARG A 1 102 ? -15.315 5.723 0.462 1.00 91.81 102 ARG A N 1
ATOM 809 C CA . ARG A 1 102 ? -15.578 6.405 1.734 1.00 91.81 102 ARG A CA 1
ATOM 810 C C . ARG A 1 102 ? -15.577 5.443 2.926 1.00 91.81 102 ARG A C 1
ATOM 812 O O . ARG A 1 102 ? -16.127 4.337 2.862 1.00 91.81 102 ARG A O 1
ATOM 819 N N . TYR A 1 103 ? -15.021 5.930 4.025 1.00 93.50 103 TYR A N 1
ATOM 820 C CA . TYR A 1 103 ? -15.016 5.338 5.356 1.00 93.50 103 TYR A CA 1
ATOM 821 C C . TYR A 1 103 ? -16.055 6.020 6.268 1.00 93.50 103 TYR A C 1
ATOM 823 O O . TYR A 1 103 ? -16.420 7.176 6.031 1.00 93.50 103 TYR A O 1
ATOM 831 N N . PRO A 1 104 ? -16.553 5.335 7.317 1.00 90.38 104 PRO A N 1
ATOM 832 C CA . PRO A 1 104 ? -17.556 5.891 8.230 1.00 90.38 104 PRO A CA 1
ATOM 833 C C . PRO A 1 104 ? -17.125 7.225 8.849 1.00 90.38 104 PRO A C 1
ATOM 835 O O . PRO A 1 104 ? -16.078 7.304 9.491 1.00 90.38 104 PRO A O 1
ATOM 838 N N . GLY A 1 105 ? -17.919 8.277 8.644 1.00 87.81 105 GLY A N 1
ATOM 839 C CA . GLY A 1 105 ? -17.626 9.641 9.107 1.00 87.81 105 GLY A CA 1
ATOM 840 C C . GLY A 1 105 ? -16.907 10.538 8.091 1.00 87.81 105 GLY A C 1
ATOM 841 O O . GLY A 1 105 ? -16.575 11.667 8.428 1.00 87.81 105 GLY A O 1
ATOM 842 N N . ASP A 1 106 ? -16.657 10.073 6.862 1.00 90.75 106 ASP A N 1
ATOM 843 C CA . ASP A 1 106 ? -16.12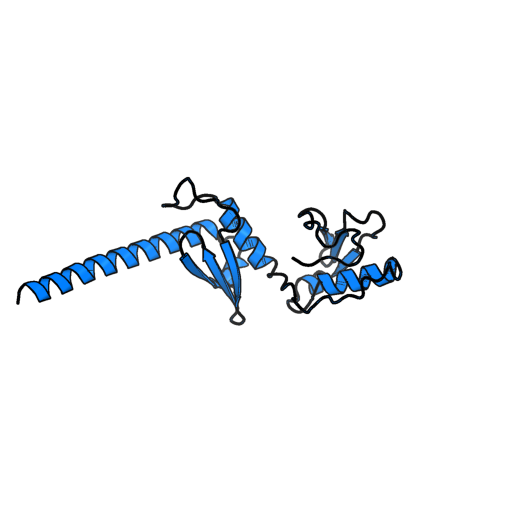1 10.945 5.810 1.00 90.75 106 ASP A CA 1
ATOM 844 C C . ASP A 1 106 ? -17.157 11.991 5.373 1.00 90.75 106 ASP A C 1
ATOM 846 O O . ASP A 1 106 ? -18.321 11.660 5.130 1.00 90.75 106 ASP A O 1
ATOM 850 N N . HIS A 1 107 ? -16.712 13.235 5.177 1.00 85.69 107 HIS A N 1
ATOM 851 C CA . HIS A 1 107 ? -17.533 14.263 4.535 1.00 85.69 107 HIS A CA 1
ATOM 852 C C . HIS A 1 107 ? -17.718 13.941 3.039 1.00 85.69 107 HIS A C 1
ATOM 854 O O . HIS A 1 107 ? -16.762 13.507 2.382 1.00 85.69 107 HIS A O 1
ATOM 860 N N . PRO A 1 108 ? -18.906 14.177 2.452 1.00 83.75 108 PRO A N 1
ATOM 861 C CA . PRO A 1 108 ? -19.154 13.922 1.033 1.00 83.75 108 PRO A CA 1
ATOM 862 C C . PRO A 1 108 ? -18.229 14.711 0.095 1.00 83.75 108 PRO A C 1
ATOM 864 O O . PRO A 1 108 ? -17.884 14.187 -0.967 1.00 83.75 108 PRO A O 1
ATOM 867 N N . ASP A 1 109 ? -17.795 15.902 0.509 1.00 81.25 109 ASP A N 1
ATOM 868 C CA . ASP A 1 109 ? -17.038 16.838 -0.337 1.00 81.25 109 ASP A CA 1
ATOM 869 C C . ASP A 1 109 ? -15.521 16.600 -0.357 1.00 81.25 109 ASP A C 1
ATOM 871 O O . ASP A 1 109 ? -14.826 17.162 -1.204 1.00 81.25 109 ASP A O 1
ATOM 875 N N . TYR A 1 110 ? -14.976 15.755 0.529 1.00 76.62 110 TYR A N 1
ATOM 876 C CA . TYR A 1 110 ? -13.541 15.468 0.498 1.00 76.62 110 TYR A CA 1
ATOM 877 C C . TYR A 1 110 ? -13.200 14.518 -0.650 1.00 76.62 110 TYR A C 1
ATOM 879 O O . TYR A 1 110 ? -13.664 13.371 -0.726 1.00 76.62 110 TYR A O 1
ATOM 887 N N . GLY A 1 111 ? -12.345 15.017 -1.545 1.00 73.94 111 GLY A N 1
ATOM 888 C CA . GLY A 1 111 ? -11.749 14.229 -2.611 1.00 73.94 111 GLY A CA 1
ATOM 889 C C . GLY A 1 111 ? -11.005 13.020 -2.043 1.00 73.94 111 GLY A C 1
ATOM 890 O O . GLY A 1 111 ? -10.286 13.121 -1.058 1.00 73.94 111 GLY A O 1
ATOM 891 N N . GLN A 1 112 ? -11.177 11.864 -2.682 1.00 77.94 112 GLN A N 1
ATOM 892 C CA . GLN A 1 112 ? -10.496 10.620 -2.292 1.00 77.94 112 GLN A CA 1
ATOM 893 C C . GLN A 1 112 ? -9.130 10.456 -2.979 1.00 77.94 112 GLN A C 1
ATOM 895 O O . GLN A 1 112 ? -8.419 9.485 -2.734 1.00 77.94 112 GLN A O 1
ATOM 900 N N . ARG A 1 113 ? -8.768 11.381 -3.879 1.00 80.62 113 ARG A N 1
ATOM 901 C CA . ARG A 1 113 ? -7.476 11.355 -4.571 1.00 80.62 113 ARG A CA 1
ATOM 902 C C . ARG A 1 113 ? -6.371 11.717 -3.588 1.00 80.62 113 ARG A C 1
ATOM 904 O O . ARG A 1 113 ? -6.505 12.708 -2.881 1.00 80.62 113 ARG A O 1
ATOM 911 N N . ASN A 1 114 ? -5.291 10.937 -3.590 1.00 85.75 114 ASN A N 1
ATOM 912 C CA . ASN A 1 114 ? -4.108 11.149 -2.749 1.00 85.75 114 ASN A CA 1
ATOM 913 C C . ASN A 1 114 ? -4.434 11.241 -1.246 1.00 85.75 114 ASN A C 1
ATOM 915 O O . ASN A 1 114 ? -3.756 11.940 -0.503 1.00 85.75 114 ASN A O 1
ATOM 919 N N . ARG A 1 115 ? -5.501 10.563 -0.798 1.00 93.94 115 ARG A N 1
ATOM 920 C CA . ARG A 1 115 ? -5.889 10.520 0.618 1.00 93.94 115 ARG A CA 1
ATOM 921 C C . ARG A 1 115 ? -4.881 9.751 1.464 1.00 93.94 115 ARG A C 1
ATOM 923 O O . ARG A 1 115 ? -4.615 10.140 2.597 1.00 93.94 115 ARG A O 1
ATOM 930 N N . PHE A 1 116 ? -4.398 8.638 0.923 1.00 95.62 116 PHE A N 1
ATOM 931 C CA . PHE A 1 116 ? -3.527 7.716 1.629 1.00 95.62 116 PHE A CA 1
ATOM 932 C C . PHE A 1 116 ? -2.095 7.858 1.133 1.00 95.62 116 PHE A C 1
ATOM 934 O O . PHE A 1 116 ? -1.865 7.814 -0.073 1.00 95.62 116 PHE A O 1
ATOM 941 N N . GLU A 1 117 ? -1.166 7.961 2.074 1.00 94.56 117 GLU A N 1
ATOM 942 C CA . GLU A 1 117 ? 0.271 7.801 1.859 1.00 94.56 117 GLU A CA 1
ATOM 943 C C . GLU A 1 117 ? 0.732 6.590 2.673 1.00 94.56 117 GLU A C 1
ATOM 945 O O . GLU A 1 117 ? 0.367 6.436 3.844 1.00 94.56 117 GLU A O 1
ATOM 950 N N . CYS A 1 118 ? 1.515 5.706 2.059 1.00 94.12 118 CYS A N 1
ATOM 951 C CA . CYS A 1 118 ? 2.066 4.537 2.718 1.00 94.12 118 CYS A CA 1
ATOM 952 C C . CYS A 1 118 ? 3.594 4.535 2.659 1.00 94.12 118 CYS A C 1
ATOM 954 O O . CYS A 1 118 ? 4.204 4.587 1.592 1.00 94.12 118 CYS A O 1
ATOM 956 N N . MET A 1 119 ? 4.221 4.426 3.827 1.00 92.38 119 MET A N 1
ATOM 957 C CA . MET A 1 119 ? 5.675 4.454 3.968 1.00 92.38 119 MET A CA 1
ATOM 958 C C . MET A 1 119 ? 6.177 3.174 4.623 1.00 92.38 119 MET A C 1
ATOM 960 O O . MET A 1 119 ? 5.627 2.727 5.630 1.00 92.38 119 MET A O 1
ATOM 964 N N . HIS A 1 120 ? 7.239 2.594 4.071 1.00 90.19 120 HIS A N 1
ATOM 965 C CA . HIS A 1 120 ? 7.893 1.423 4.643 1.00 90.19 120 HIS A CA 1
ATOM 966 C C . HIS A 1 120 ? 8.920 1.828 5.704 1.00 90.19 120 HIS A C 1
ATOM 968 O O . HIS A 1 120 ? 9.770 2.684 5.467 1.00 90.19 120 HIS A O 1
ATOM 974 N N . HIS A 1 121 ? 8.894 1.145 6.842 1.00 88.00 121 HIS A N 1
ATOM 975 C CA . HIS A 1 121 ? 9.859 1.297 7.922 1.00 88.00 121 HIS A CA 1
ATOM 976 C C . HIS A 1 121 ? 10.836 0.119 7.950 1.00 88.00 121 HIS A C 1
ATOM 978 O O . HIS A 1 121 ? 10.471 -1.032 7.707 1.00 88.00 121 HIS A O 1
ATOM 984 N N . SER A 1 122 ? 12.090 0.386 8.322 1.00 85.00 122 SER A N 1
ATOM 985 C CA . SER A 1 122 ? 13.160 -0.627 8.380 1.00 85.00 122 SER A CA 1
ATOM 986 C C . SER A 1 122 ? 12.894 -1.767 9.373 1.00 85.00 122 SER A C 1
ATOM 988 O O . SER A 1 122 ? 13.486 -2.837 9.255 1.00 85.00 122 SER A O 1
ATOM 990 N N . ASN A 1 123 ? 11.976 -1.569 10.320 1.00 89.06 123 ASN A N 1
ATOM 991 C CA . ASN A 1 123 ? 11.541 -2.571 11.293 1.00 89.06 123 ASN A CA 1
ATOM 992 C C . ASN A 1 123 ? 10.513 -3.583 10.736 1.00 89.06 123 ASN A C 1
ATOM 994 O O . ASN A 1 123 ? 9.947 -4.357 11.507 1.00 89.06 123 ASN A O 1
ATOM 998 N N . GLY A 1 124 ? 10.247 -3.580 9.425 1.00 89.06 124 GLY A N 1
ATOM 999 C CA . GLY A 1 124 ? 9.294 -4.498 8.795 1.00 89.06 124 GLY A CA 1
ATOM 1000 C C . GLY A 1 124 ? 7.831 -4.097 9.002 1.00 89.06 124 GLY A C 1
ATOM 1001 O O . GLY A 1 124 ? 6.942 -4.953 9.030 1.00 89.06 124 GLY A O 1
ATOM 1002 N N . THR A 1 125 ? 7.562 -2.803 9.159 1.00 95.94 125 THR A N 1
ATOM 1003 C CA . THR A 1 125 ? 6.202 -2.260 9.243 1.00 95.94 125 THR A CA 1
ATOM 1004 C C . THR A 1 125 ? 5.963 -1.219 8.158 1.00 95.94 125 THR A C 1
ATOM 1006 O O . THR A 1 125 ? 6.902 -0.701 7.561 1.00 95.94 125 THR A O 1
ATOM 1009 N N . TYR A 1 126 ? 4.696 -0.935 7.883 1.00 96.06 126 TYR A N 1
ATOM 1010 C CA . TYR A 1 126 ? 4.272 0.173 7.043 1.00 96.06 126 TYR A CA 1
ATOM 1011 C C . TYR A 1 126 ? 3.447 1.142 7.879 1.00 96.06 126 TYR A C 1
ATOM 1013 O O . TYR A 1 126 ? 2.595 0.716 8.658 1.00 96.06 126 TYR A O 1
ATOM 1021 N N . GLU A 1 127 ? 3.680 2.433 7.706 1.00 97.56 127 GLU A N 1
ATOM 1022 C CA . GLU A 1 127 ? 2.813 3.488 8.220 1.00 97.56 127 GLU A CA 1
ATOM 1023 C C . GLU A 1 127 ? 1.854 3.903 7.113 1.00 97.56 127 GLU A C 1
ATOM 1025 O O . GLU A 1 127 ? 2.272 4.197 5.996 1.00 97.56 127 GLU A O 1
ATOM 1030 N N . ILE A 1 128 ? 0.565 3.886 7.426 1.00 98.00 128 ILE A N 1
ATOM 1031 C CA . ILE A 1 128 ? -0.507 4.389 6.579 1.00 98.00 128 ILE A CA 1
ATOM 1032 C C . ILE A 1 128 ? -0.934 5.724 7.168 1.00 98.00 128 ILE A C 1
ATOM 1034 O O . ILE A 1 128 ? -1.386 5.767 8.315 1.00 98.00 128 ILE A O 1
ATOM 1038 N N . ARG A 1 129 ? -0.828 6.784 6.376 1.00 97.75 129 ARG A N 1
ATOM 1039 C CA . ARG A 1 129 ? -1.286 8.128 6.716 1.00 97.75 129 ARG A CA 1
ATOM 1040 C C . ARG A 1 129 ? -2.549 8.439 5.937 1.00 97.75 129 ARG A C 1
ATOM 1042 O O . ARG A 1 129 ? -2.572 8.294 4.720 1.00 97.75 129 ARG A O 1
ATOM 1049 N N . ASP A 1 130 ? -3.598 8.846 6.638 1.00 96.38 130 ASP A N 1
ATOM 1050 C CA . ASP A 1 130 ? -4.835 9.361 6.054 1.00 96.38 130 ASP A CA 1
ATOM 1051 C C . ASP A 1 130 ? -4.865 10.878 6.215 1.00 96.38 130 ASP A C 1
ATOM 1053 O O . ASP A 1 130 ? -5.208 11.398 7.279 1.00 96.38 130 ASP A O 1
ATOM 1057 N N . HIS A 1 131 ? -4.508 11.585 5.143 1.00 93.88 131 HIS A N 1
ATOM 1058 C CA . HIS A 1 131 ? -4.410 13.044 5.134 1.00 93.88 131 HIS A CA 1
ATOM 1059 C C . HIS A 1 131 ? -5.757 13.740 5.337 1.00 93.88 131 HIS A C 1
ATOM 1061 O O . HIS A 1 131 ? -5.788 14.881 5.783 1.00 93.88 131 HIS A O 1
ATOM 1067 N N . VAL A 1 132 ? -6.875 13.072 5.033 1.00 92.31 132 VAL A N 1
ATOM 1068 C CA . VAL A 1 132 ? -8.212 13.653 5.229 1.00 92.31 132 VAL A CA 1
ATOM 1069 C C . VAL A 1 132 ? -8.590 13.661 6.710 1.00 92.31 132 VAL A C 1
ATOM 1071 O O . VAL A 1 132 ? -9.355 14.517 7.144 1.00 92.31 132 VAL A O 1
ATOM 1074 N N . ARG A 1 133 ? -8.068 12.711 7.493 1.00 90.00 133 ARG A N 1
ATOM 1075 C CA . ARG A 1 133 ? -8.409 12.537 8.914 1.00 90.00 133 ARG A CA 1
ATOM 1076 C C . ARG A 1 133 ? -7.281 12.882 9.874 1.00 90.00 133 ARG A C 1
ATOM 1078 O O . ARG A 1 133 ? -7.470 12.726 11.076 1.00 90.00 133 ARG A O 1
ATOM 1085 N N . GLU A 1 134 ? -6.121 13.265 9.345 1.00 92.31 134 GLU A N 1
ATOM 1086 C CA . GLU A 1 134 ? -4.874 13.402 10.106 1.00 92.31 134 GLU A CA 1
ATOM 1087 C C . GLU A 1 134 ? -4.602 12.159 10.978 1.00 92.31 134 GLU A C 1
ATOM 1089 O O . GLU A 1 134 ? -4.149 12.244 12.119 1.00 92.31 134 GLU A O 1
ATOM 1094 N N . PHE A 1 135 ? -4.929 10.977 10.442 1.00 95.06 135 PHE A N 1
ATOM 1095 C CA . PHE A 1 135 ? -4.881 9.716 11.174 1.00 95.06 135 PHE A CA 1
ATOM 1096 C C . PHE A 1 135 ? -3.799 8.802 10.618 1.00 95.06 135 PHE A C 1
ATOM 1098 O O . PHE A 1 135 ? -3.812 8.452 9.437 1.00 95.06 135 PHE A O 1
ATOM 1105 N N . ASN A 1 136 ? -2.909 8.353 11.501 1.00 97.44 136 ASN A N 1
ATOM 1106 C CA . ASN A 1 136 ? -1.803 7.474 11.149 1.00 97.44 136 ASN A CA 1
ATOM 1107 C C . ASN A 1 136 ? -1.969 6.123 11.837 1.00 97.44 136 ASN A C 1
ATOM 1109 O O . ASN A 1 136 ? -2.311 6.049 13.018 1.00 97.44 136 ASN A O 1
ATOM 1113 N N . VAL A 1 137 ? -1.687 5.043 11.113 1.00 98.00 137 VAL A N 1
ATOM 1114 C CA . VAL A 1 137 ? -1.706 3.695 11.679 1.00 98.00 137 VAL A CA 1
ATOM 1115 C C . VAL A 1 137 ? -0.581 2.838 11.123 1.00 98.00 137 VAL A C 1
ATOM 1117 O O . VAL A 1 137 ? -0.225 2.930 9.952 1.00 98.00 137 VAL A O 1
ATOM 1120 N N . ILE A 1 138 ? -0.025 1.979 11.975 1.00 98.06 138 ILE A N 1
ATOM 1121 C CA . ILE A 1 138 ? 1.074 1.081 11.621 1.00 98.06 138 ILE A CA 1
ATOM 1122 C C . ILE A 1 138 ? 0.522 -0.319 11.349 1.00 98.06 138 ILE A C 1
ATOM 1124 O O . ILE A 1 138 ? -0.272 -0.853 12.127 1.00 98.06 138 ILE A O 1
ATOM 1128 N N . VAL A 1 139 ? 0.971 -0.933 10.257 1.00 97.50 139 VAL A N 1
ATOM 1129 C CA . VAL A 1 139 ? 0.635 -2.305 9.876 1.00 97.50 139 VAL A CA 1
ATOM 1130 C C . VAL A 1 139 ? 1.910 -3.127 9.633 1.00 97.50 139 VAL A C 1
ATOM 1132 O O . VAL A 1 139 ? 2.777 -2.729 8.856 1.00 97.50 139 VAL A O 1
ATOM 1135 N N . PRO A 1 140 ? 2.063 -4.290 10.283 1.00 97.25 140 PRO A N 1
ATOM 1136 C CA . PRO A 1 140 ? 3.160 -5.213 10.001 1.00 97.25 140 PRO A CA 1
ATOM 1137 C C . PRO A 1 140 ? 3.162 -5.746 8.559 1.00 97.25 140 PRO A C 1
ATOM 1139 O O . PRO A 1 140 ? 2.111 -6.092 8.011 1.00 97.25 140 PRO A O 1
ATOM 1142 N N . VAL A 1 141 ? 4.351 -5.897 7.960 1.00 93.75 141 VAL A N 1
ATOM 1143 C CA . VAL A 1 141 ? 4.506 -6.389 6.575 1.00 93.75 141 VAL A CA 1
ATOM 1144 C C . VAL A 1 141 ? 3.915 -7.787 6.370 1.00 93.75 141 VAL A C 1
ATOM 1146 O O . VAL A 1 141 ? 3.314 -8.065 5.337 1.00 93.75 141 VAL A O 1
ATOM 1149 N N . ASN A 1 142 ? 4.013 -8.664 7.371 1.00 93.06 142 ASN A N 1
ATOM 1150 C CA . ASN A 1 142 ? 3.481 -10.026 7.302 1.00 93.06 142 ASN A CA 1
ATOM 1151 C C . ASN A 1 142 ? 1.947 -10.069 7.178 1.00 93.06 142 ASN A C 1
ATOM 1153 O O . ASN A 1 142 ? 1.416 -11.008 6.588 1.00 93.06 142 ASN A O 1
ATOM 1157 N N . LEU A 1 143 ? 1.231 -9.061 7.691 1.00 96.62 143 LEU A N 1
ATOM 1158 C CA . LEU A 1 143 ? -0.209 -8.933 7.473 1.00 96.62 143 LEU A CA 1
ATOM 1159 C C . LEU A 1 143 ? -0.510 -8.480 6.047 1.00 96.62 143 LEU A C 1
ATOM 1161 O O . LEU A 1 143 ? -1.421 -9.017 5.426 1.00 96.62 143 LEU A O 1
ATOM 1165 N N . LEU A 1 144 ? 0.271 -7.540 5.512 1.00 94.06 144 LEU A N 1
ATOM 1166 C CA . LEU A 1 144 ? 0.098 -7.046 4.144 1.00 94.06 144 LEU A CA 1
ATOM 1167 C C . LEU A 1 144 ? 0.397 -8.104 3.075 1.00 94.06 144 LEU A C 1
ATOM 1169 O O . LEU A 1 144 ? -0.241 -8.104 2.027 1.00 94.06 144 LEU A O 1
ATOM 1173 N N . LEU A 1 145 ? 1.329 -9.019 3.346 1.00 88.88 145 LEU A N 1
ATOM 1174 C CA . LEU A 1 145 ? 1.643 -10.146 2.462 1.00 88.88 145 LEU A CA 1
ATOM 1175 C C . LEU A 1 145 ? 0.607 -11.282 2.526 1.00 88.88 145 LEU A C 1
ATOM 1177 O O . LEU A 1 145 ? 0.627 -12.182 1.690 1.00 88.88 145 LEU A O 1
ATOM 1181 N N . ASN A 1 146 ? -0.295 -11.277 3.509 1.00 93.06 146 ASN A N 1
ATOM 1182 C CA . ASN A 1 146 ? -1.320 -12.304 3.644 1.00 93.06 146 ASN A CA 1
ATOM 1183 C C . ASN A 1 146 ? -2.533 -11.975 2.763 1.00 93.06 146 ASN A C 1
ATOM 1185 O O . ASN A 1 146 ? -3.315 -11.086 3.080 1.00 93.06 146 ASN A O 1
ATOM 1189 N N . GLU A 1 147 ? -2.773 -12.754 1.711 1.00 91.25 147 GLU A N 1
ATOM 1190 C CA . GLU A 1 147 ? -3.900 -12.546 0.784 1.00 91.25 147 GLU A CA 1
ATOM 1191 C C . GLU A 1 147 ? -5.288 -12.598 1.450 1.00 91.25 147 GLU A C 1
ATOM 1193 O O . GLU A 1 147 ? -6.257 -12.014 0.956 1.00 91.25 147 GLU A O 1
ATOM 1198 N N . LYS A 1 148 ? -5.413 -13.281 2.597 1.00 95.44 148 LYS A N 1
ATOM 1199 C CA . LYS A 1 148 ? -6.666 -13.333 3.370 1.00 95.44 148 LYS A CA 1
ATOM 1200 C C . LYS A 1 148 ? -6.876 -12.078 4.220 1.00 95.44 148 LYS A C 1
ATOM 1202 O O . LYS A 1 148 ? -7.977 -11.875 4.743 1.00 95.44 148 LYS A O 1
ATOM 1207 N N . PHE A 1 149 ? -5.854 -11.238 4.373 1.00 96.75 149 PHE A N 1
ATOM 1208 C CA . PHE A 1 149 ? -5.928 -10.007 5.142 1.00 96.75 149 PHE A CA 1
ATOM 1209 C C . PHE A 1 149 ? -6.778 -8.965 4.412 1.00 96.75 149 PHE A C 1
ATOM 1211 O O . PHE A 1 149 ? -6.452 -8.458 3.340 1.00 96.75 149 PHE A O 1
ATOM 1218 N N . ARG A 1 150 ? -7.918 -8.620 5.013 1.00 97.62 150 ARG A N 1
ATOM 1219 C CA . ARG A 1 150 ? -8.842 -7.617 4.475 1.00 97.62 150 ARG A CA 1
ATOM 1220 C C . ARG A 1 150 ? -8.431 -6.224 4.954 1.00 97.62 150 ARG A C 1
ATOM 1222 O O . ARG A 1 150 ? -9.088 -5.672 5.834 1.00 97.62 150 ARG A O 1
ATOM 1229 N N . LEU A 1 151 ? -7.374 -5.668 4.358 1.00 97.62 151 LEU A N 1
ATOM 1230 C CA . LEU A 1 151 ? -6.770 -4.374 4.717 1.00 97.62 151 LEU A CA 1
ATOM 1231 C C . LEU A 1 151 ? -7.802 -3.260 4.964 1.00 97.62 151 LEU A C 1
ATOM 1233 O O . LEU A 1 151 ? -7.807 -2.661 6.033 1.00 97.62 151 LEU A O 1
ATOM 1237 N N . ALA A 1 152 ? -8.730 -3.033 4.030 1.00 97.06 152 ALA A N 1
ATOM 1238 C CA . ALA A 1 152 ? -9.733 -1.976 4.168 1.00 97.06 152 ALA A CA 1
ATOM 1239 C C . ALA A 1 152 ? -10.659 -2.166 5.388 1.00 97.06 152 ALA A C 1
ATOM 1241 O O . ALA A 1 152 ? -10.947 -1.205 6.094 1.00 97.06 152 ALA A O 1
ATOM 1242 N N . LYS A 1 153 ? -11.081 -3.408 5.674 1.00 97.38 153 LYS A N 1
ATOM 1243 C CA . LYS A 1 153 ? -11.897 -3.724 6.862 1.00 97.38 153 LYS A CA 1
ATOM 1244 C C . LYS A 1 153 ? -11.092 -3.600 8.151 1.00 97.38 153 LYS A C 1
ATOM 1246 O O . LYS A 1 153 ? -11.632 -3.211 9.179 1.00 97.38 153 LYS A O 1
ATOM 1251 N N . TRP A 1 154 ? -9.819 -3.987 8.118 1.00 98.06 154 TRP A N 1
ATOM 1252 C CA . TRP A 1 154 ? -8.928 -3.809 9.259 1.00 98.06 154 TRP A CA 1
ATOM 1253 C C . TRP A 1 154 ? -8.746 -2.322 9.570 1.00 98.06 154 TRP A C 1
ATOM 1255 O O . TRP A 1 154 ? -8.920 -1.937 1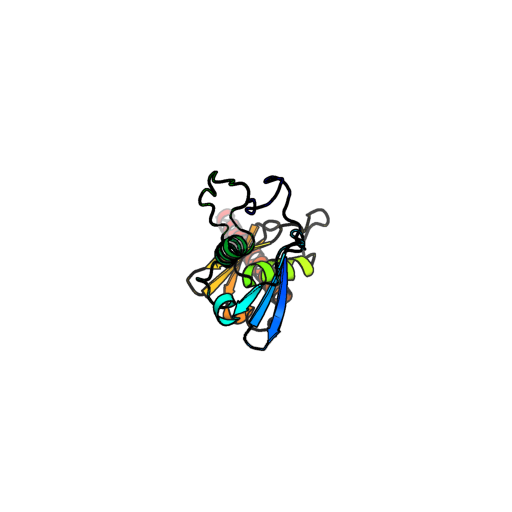0.719 1.00 98.06 154 TRP A O 1
ATOM 1265 N N . TYR A 1 155 ? -8.500 -1.491 8.556 1.00 98.12 155 TYR A N 1
ATOM 1266 C CA . TYR A 1 155 ? -8.337 -0.046 8.709 1.00 98.12 155 TYR A CA 1
ATOM 1267 C C . TYR A 1 155 ? -9.599 0.624 9.278 1.00 98.12 155 TYR A C 1
ATOM 1269 O O . TYR A 1 155 ? -9.516 1.403 10.221 1.00 98.12 155 TYR A O 1
ATOM 1277 N N . GLU A 1 156 ? -10.786 0.236 8.802 1.00 96.75 156 GLU A N 1
ATOM 1278 C CA . GLU A 1 156 ? -12.071 0.692 9.357 1.00 96.75 156 GLU A CA 1
ATOM 1279 C C . GLU A 1 156 ? -12.210 0.379 10.858 1.00 96.75 156 GLU A C 1
ATOM 1281 O O . GLU A 1 156 ? -12.664 1.219 11.634 1.00 96.75 156 GLU A O 1
ATOM 1286 N N . LYS A 1 157 ? -11.745 -0.796 11.304 1.00 97.62 157 LYS A N 1
ATOM 1287 C CA . LYS A 1 157 ? -11.707 -1.128 12.737 1.00 97.62 157 LYS A CA 1
ATOM 1288 C C . LYS A 1 157 ? -10.730 -0.252 13.519 1.00 97.62 157 LYS A C 1
ATOM 1290 O O . LYS A 1 157 ? -11.011 0.051 14.675 1.00 97.62 157 LYS A O 1
ATOM 1295 N N . GLN A 1 158 ? -9.606 0.144 12.919 1.00 97.81 158 GLN A N 1
ATOM 1296 C CA . GLN A 1 158 ? -8.657 1.061 13.562 1.00 97.81 158 GLN A CA 1
ATOM 1297 C C . GLN A 1 158 ? -9.279 2.446 13.750 1.00 97.81 158 GLN A C 1
ATOM 1299 O O . GLN A 1 158 ? -9.180 3.001 14.839 1.00 97.81 158 GLN A O 1
ATOM 1304 N N . LEU A 1 159 ? -10.005 2.950 12.746 1.00 95.94 159 LEU A N 1
ATOM 1305 C CA . LEU A 1 159 ? -10.763 4.198 12.869 1.00 95.94 159 LEU A CA 1
ATOM 1306 C C . LEU A 1 159 ? -11.801 4.125 13.994 1.00 95.94 159 LEU A C 1
ATOM 1308 O O . LEU A 1 159 ? -11.869 5.029 14.822 1.00 95.94 159 LEU A O 1
ATOM 1312 N N . GLN A 1 160 ? -12.581 3.040 14.056 1.00 95.94 160 GLN A N 1
ATOM 1313 C CA . GLN A 1 160 ? -13.582 2.868 15.111 1.00 95.94 160 GLN A CA 1
ATOM 1314 C C . GLN A 1 160 ? -12.942 2.818 16.500 1.00 95.94 160 GLN A C 1
ATOM 1316 O O . GLN A 1 160 ? -13.449 3.424 17.440 1.00 95.94 160 GLN A O 1
ATOM 1321 N N . ARG A 1 161 ? -11.821 2.103 16.634 1.00 96.25 161 ARG A N 1
ATOM 1322 C CA . ARG A 1 161 ? -11.084 2.017 17.893 1.00 96.25 161 ARG A CA 1
ATOM 1323 C C . ARG A 1 161 ? -10.563 3.388 18.326 1.00 96.25 161 ARG A C 1
ATOM 1325 O O . ARG A 1 161 ? -10.821 3.784 19.454 1.00 96.25 161 ARG A O 1
ATOM 1332 N N . ALA A 1 162 ? -9.901 4.116 17.428 1.00 94.94 162 ALA A N 1
ATOM 1333 C CA . ALA A 1 162 ? -9.381 5.452 17.712 1.00 94.94 162 ALA A CA 1
ATOM 1334 C C . ALA A 1 162 ? -10.501 6.441 18.080 1.00 94.94 162 ALA A C 1
ATOM 1336 O O . ALA A 1 162 ? -10.340 7.256 18.983 1.00 94.94 162 ALA A O 1
ATOM 1337 N N . HIS A 1 163 ? -11.657 6.338 17.418 1.00 93.25 163 HIS A N 1
ATOM 1338 C CA . HIS A 1 163 ? -12.836 7.127 17.758 1.00 93.25 163 HIS A CA 1
ATOM 1339 C C . HIS A 1 163 ? -13.337 6.829 19.177 1.00 93.25 163 HIS A C 1
ATOM 1341 O O . HIS A 1 163 ? -13.543 7.756 19.954 1.00 93.25 163 HIS A O 1
ATOM 1347 N N . ASN A 1 164 ? -13.479 5.549 19.533 1.00 93.44 164 ASN A N 1
ATOM 1348 C CA . ASN A 1 164 ? -13.917 5.151 20.871 1.00 93.44 164 ASN A CA 1
ATOM 1349 C C . ASN A 1 164 ? -12.931 5.626 21.950 1.00 93.44 164 ASN A C 1
ATOM 1351 O O . ASN A 1 164 ? -13.354 6.226 22.933 1.00 93.44 164 ASN A O 1
ATOM 1355 N N . GLU A 1 165 ? -11.627 5.430 21.733 1.00 94.25 165 GLU A N 1
ATOM 1356 C CA . GLU A 1 165 ? -10.574 5.885 22.653 1.00 94.25 165 GLU A CA 1
ATOM 1357 C C . GLU A 1 165 ? -10.610 7.412 22.844 1.00 94.25 165 GLU A C 1
ATOM 1359 O O . GLU A 1 165 ? -10.426 7.915 23.953 1.00 94.25 165 GLU A O 1
ATOM 1364 N N . LEU A 1 166 ? -10.890 8.175 21.781 1.00 91.12 166 LEU A N 1
ATOM 1365 C CA . LEU A 1 166 ? -11.066 9.623 21.878 1.00 91.12 166 LEU A CA 1
ATOM 1366 C C . LEU A 1 166 ? -12.315 9.992 22.693 1.00 91.12 166 LEU A C 1
ATOM 1368 O O . LEU A 1 166 ? -12.236 10.864 23.558 1.00 91.12 166 LEU A O 1
ATOM 1372 N N . CYS A 1 167 ? -13.451 9.336 22.447 1.00 90.75 167 CYS A N 1
ATOM 1373 C CA . CYS A 1 167 ? -14.684 9.564 23.201 1.00 90.75 167 CYS A CA 1
ATOM 1374 C C . CYS A 1 167 ? -14.506 9.279 24.697 1.00 90.75 167 CYS A C 1
ATOM 1376 O O . CYS A 1 167 ? -14.914 10.099 25.518 1.00 90.75 167 CYS A O 1
ATOM 1378 N N . GLU A 1 168 ? -13.856 8.169 25.050 1.00 93.19 168 GLU A N 1
ATOM 1379 C CA . GLU A 1 168 ? -13.555 7.809 26.440 1.00 93.19 168 GLU A CA 1
ATOM 1380 C C . GLU A 1 168 ? -12.680 8.872 27.119 1.00 93.19 168 GLU A C 1
ATOM 1382 O O . GLU A 1 168 ? -12.982 9.313 28.228 1.00 93.19 168 GLU A O 1
ATOM 1387 N N . ARG A 1 169 ? -11.637 9.361 26.434 1.00 91.69 169 ARG A N 1
ATOM 1388 C CA . ARG A 1 169 ? -10.762 10.424 26.961 1.00 91.69 169 ARG A CA 1
ATOM 1389 C C . ARG A 1 169 ? -11.499 11.741 27.190 1.00 91.69 169 ARG A C 1
ATOM 1391 O O . ARG A 1 169 ? -11.231 12.426 28.175 1.00 91.69 169 ARG A O 1
ATOM 1398 N N . LEU A 1 170 ? -12.412 12.105 26.292 1.00 88.94 170 LEU A N 1
ATOM 1399 C CA . LEU A 1 170 ? -13.211 13.323 26.428 1.00 88.94 170 LEU A CA 1
ATOM 1400 C C . LEU A 1 170 ? -14.215 13.221 27.586 1.00 88.94 170 LEU A C 1
ATOM 1402 O O . LEU A 1 170 ? -14.410 14.198 28.306 1.00 88.94 170 LEU A O 1
ATOM 1406 N N . GLN A 1 171 ? -14.812 12.046 27.794 1.00 86.50 171 GLN A N 1
ATOM 1407 C CA . GLN A 1 171 ? -15.736 11.802 28.905 1.00 86.50 171 GLN A CA 1
ATOM 1408 C C . GLN A 1 171 ? -15.012 11.776 30.257 1.00 86.50 171 GLN A C 1
ATOM 1410 O O . GLN A 1 171 ? -15.449 12.458 31.182 1.00 86.50 171 GLN A O 1
ATOM 1415 N N . GLY A 1 172 ? -13.866 11.093 30.355 1.00 75.12 172 GLY A N 1
ATOM 1416 C CA . GLY A 1 172 ? -13.053 11.076 31.578 1.00 75.12 172 GLY A CA 1
ATOM 1417 C C . GLY A 1 172 ? -12.532 12.463 31.980 1.00 75.12 172 GLY A C 1
ATOM 1418 O O . GLY A 1 172 ? -12.559 12.822 33.154 1.00 75.12 172 GLY A O 1
ATOM 1419 N N . GLY A 1 173 ? -12.153 13.302 31.007 1.00 64.44 173 GLY A N 1
ATOM 1420 C CA . GLY A 1 173 ? -11.731 14.685 31.272 1.00 64.44 173 GLY A CA 1
ATOM 1421 C C . GLY A 1 173 ? -12.863 15.624 31.722 1.00 64.44 173 GLY A C 1
ATOM 1422 O O . GLY A 1 173 ? -12.619 16.604 32.435 1.00 64.44 173 GLY A O 1
ATOM 1423 N N . MET A 1 174 ? -14.115 15.340 31.341 1.00 58.69 174 MET A N 1
ATOM 1424 C CA . MET A 1 174 ? -15.284 16.091 31.821 1.00 58.69 174 MET A CA 1
ATOM 1425 C C . MET A 1 174 ? -15.619 15.784 33.286 1.00 58.69 174 MET A C 1
ATOM 1427 O O . MET A 1 174 ? -16.133 16.657 33.985 1.00 58.69 174 MET A O 1
ATOM 1431 N N . GLU A 1 175 ? -15.314 14.583 33.777 1.00 57.53 175 GLU A N 1
ATOM 1432 C CA . GLU A 1 175 ? -15.503 14.252 35.193 1.00 57.53 175 GLU A CA 1
ATOM 1433 C C . GLU A 1 175 ? -14.437 14.920 36.078 1.00 57.53 175 GLU A C 1
ATOM 1435 O O . GLU A 1 175 ? -14.781 15.545 37.082 1.00 57.53 175 GLU A O 1
ATOM 1440 N N . GLU A 1 176 ? -13.164 14.922 35.665 1.00 54.81 176 GLU A N 1
ATOM 1441 C CA . GLU A 1 176 ? -12.078 15.585 36.411 1.00 54.81 176 GLU A CA 1
ATOM 1442 C C . GLU A 1 176 ? -12.249 17.114 36.501 1.00 54.81 176 GLU A C 1
ATOM 1444 O O . GLU A 1 176 ? -11.996 17.720 37.546 1.00 54.81 176 GLU A O 1
ATOM 1449 N N . THR A 1 177 ? -12.740 17.758 35.436 1.00 56.16 177 THR A N 1
ATOM 1450 C CA . THR A 1 177 ? -12.995 19.211 35.438 1.00 56.16 177 THR A CA 1
ATOM 1451 C C . THR A 1 177 ? -14.229 19.614 36.244 1.00 56.16 177 THR A C 1
ATOM 1453 O O . THR A 1 177 ? -14.278 20.739 36.747 1.00 56.16 177 THR A O 1
ATOM 1456 N N . ASN A 1 178 ? -15.200 18.715 36.423 1.00 51.69 178 ASN A N 1
ATOM 1457 C CA . ASN A 1 178 ? -16.346 18.960 37.297 1.00 51.69 178 ASN A CA 1
ATOM 1458 C C . ASN A 1 178 ? -15.976 18.820 38.780 1.00 51.69 178 ASN A C 1
ATOM 1460 O O . ASN A 1 178 ? -16.428 19.635 39.579 1.00 51.69 178 ASN A O 1
ATOM 1464 N N . ILE A 1 179 ? -15.092 17.882 39.139 1.00 56.28 179 ILE A N 1
ATOM 1465 C CA . ILE A 1 179 ? -14.601 17.726 40.521 1.00 56.28 179 ILE A CA 1
ATOM 1466 C C . ILE A 1 179 ? -13.814 18.969 40.971 1.00 56.28 179 ILE A C 1
ATOM 1468 O O . ILE A 1 179 ? -14.017 19.465 42.079 1.00 56.28 179 ILE A O 1
ATOM 1472 N N . LEU A 1 180 ? -12.977 19.535 40.093 1.00 50.88 180 LEU A N 1
ATOM 1473 C CA . LEU A 1 180 ? -12.192 20.743 40.389 1.00 50.88 180 LEU A CA 1
ATOM 1474 C C . LEU A 1 180 ? -13.015 22.045 40.433 1.00 50.88 180 LEU A C 1
ATOM 1476 O O . LEU A 1 180 ? -12.513 23.052 40.919 1.00 50.88 180 LEU A O 1
ATOM 1480 N N . ARG A 1 181 ? -14.259 22.050 39.936 1.00 50.69 181 ARG A N 1
ATOM 1481 C CA . ARG A 1 181 ? -15.182 23.201 40.032 1.00 50.69 181 ARG A CA 1
ATOM 1482 C C . ARG A 1 181 ? -16.146 23.117 41.218 1.00 50.69 181 ARG A C 1
ATOM 1484 O O . ARG A 1 181 ? -16.887 24.066 41.455 1.00 50.69 181 ARG A O 1
ATOM 1491 N N . SER A 1 182 ? -16.156 21.990 41.928 1.00 50.84 182 SER A N 1
ATOM 1492 C CA . SER A 1 182 ? -16.992 21.741 43.111 1.00 50.84 182 SER A CA 1
ATOM 1493 C C . SER A 1 182 ? -16.246 21.852 44.451 1.00 50.84 182 SER A C 1
ATOM 1495 O O . SER A 1 182 ? -16.829 21.540 45.488 1.00 50.84 182 SER A O 1
ATOM 1497 N N . LEU A 1 183 ? -14.983 22.291 44.427 1.00 47.34 183 LEU A N 1
ATOM 1498 C CA . LEU A 1 183 ? -14.172 22.666 45.594 1.00 47.34 183 LEU A CA 1
ATOM 1499 C C . LEU A 1 183 ? -14.000 24.187 45.636 1.00 47.34 183 LEU A C 1
ATOM 1501 O O . LEU A 1 183 ? -13.988 24.731 46.761 1.00 47.34 183 LEU A O 1
#

Foldseek 3Di:
DAAAPPDPDRPDPDPPPQWDWDADDPFKIWIHGPVPPPDPTDIDTPVLLPDLPRPPSVVSSVVSCVRVPDDDDPVPDPDPPPPSVARPLQVVLLVLQLVVPDAPPDDPPDDSPPQWGWHDDPVQKIWIAGNSVRDIDIGGNVLSPDPVRNSNVVVSVVVVVVVVVVVVVVVVVVVVVVVVVVD

Radius of gyration: 22.84 Å; chains: 1; bounding box: 42×42×76 Å